Protein AF-J9AV71-F1 (afdb_monomer_lite)

Organism: Wuchereria bancrofti (NCBI:txid6293)

pLDDT: mean 84.22, std 15.5, range [43.28, 98.25]

InterPro domains:
  IPR005069 Nucleotide-diphospho-sugar transferase [PF03407] (16-107)

Sequence (142 aa):
MEIFFFDQEGDRGLLAEMIAGGYFFVKAGIKSECFFKELSRQLENYYATDNNIMGALCITQYCSNKCTFIPYSLISNWRWHLSNKTYIPALLQFDSGSSSNQKFDNMKNLGAEFVNITKTRKYYRAKCFMHKIVTPENAIPE

Structure (mmCIF, N/CA/C/O backbone):
data_AF-J9AV71-F1
#
_entry.id   AF-J9AV71-F1
#
loop_
_atom_site.group_PDB
_atom_site.id
_atom_site.type_symbol
_atom_site.label_atom_id
_atom_site.label_alt_id
_atom_site.label_comp_id
_atom_site.label_asym_id
_atom_site.label_entity_id
_atom_site.label_seq_id
_atom_site.pdbx_PDB_ins_code
_atom_site.Cartn_x
_atom_site.Cartn_y
_atom_site.Cartn_z
_atom_site.occupancy
_atom_site.B_iso_or_equiv
_atom_site.auth_seq_id
_atom_site.auth_comp_id
_atom_site.auth_asym_id
_atom_site.auth_atom_id
_atom_site.pdbx_PDB_model_num
ATOM 1 N N . MET A 1 1 ? -19.191 -8.110 9.546 1.00 58.34 1 MET A N 1
ATOM 2 C CA . MET A 1 1 ? -17.814 -7.714 9.912 1.00 58.34 1 MET A CA 1
ATOM 3 C C . MET A 1 1 ? -17.120 -7.327 8.621 1.00 58.34 1 MET A C 1
ATOM 5 O O . MET A 1 1 ? -17.177 -8.131 7.702 1.00 58.34 1 MET A O 1
ATOM 9 N N . GLU A 1 2 ? -16.600 -6.105 8.506 1.00 80.31 2 GLU A N 1
ATOM 10 C CA . GLU A 1 2 ? -15.897 -5.665 7.290 1.00 80.31 2 GLU A CA 1
ATOM 11 C C . GLU A 1 2 ? -14.396 -5.881 7.477 1.00 80.31 2 GLU A C 1
ATOM 13 O O . GLU A 1 2 ? -13.866 -5.662 8.570 1.00 80.31 2 GLU A O 1
ATOM 18 N N . ILE A 1 3 ? -13.758 -6.402 6.431 1.00 90.50 3 ILE A N 1
ATOM 19 C CA . ILE A 1 3 ? -12.326 -6.685 6.393 1.00 90.50 3 ILE A CA 1
ATOM 20 C C . ILE A 1 3 ? -11.722 -5.754 5.351 1.00 90.50 3 ILE A C 1
ATOM 22 O O . ILE A 1 3 ? -12.170 -5.745 4.203 1.00 90.50 3 ILE A O 1
ATOM 26 N N . PHE A 1 4 ? -10.736 -4.969 5.764 1.00 95.69 4 PHE A N 1
ATOM 27 C CA . PHE A 1 4 ? -9.942 -4.126 4.883 1.00 95.69 4 PHE A CA 1
ATOM 28 C C . PHE A 1 4 ? -8.661 -4.856 4.530 1.00 95.69 4 PHE A C 1
ATOM 30 O O . PHE A 1 4 ? -8.008 -5.433 5.399 1.00 95.69 4 PHE A O 1
ATOM 37 N N . PHE A 1 5 ? -8.321 -4.829 3.251 1.00 96.88 5 PHE A N 1
ATOM 38 C CA . PHE A 1 5 ? -7.106 -5.426 2.731 1.00 96.88 5 PHE A CA 1
ATOM 39 C C . PHE A 1 5 ? -6.139 -4.303 2.387 1.00 96.88 5 PHE A C 1
ATOM 41 O O . PHE A 1 5 ? -6.454 -3.476 1.536 1.00 96.88 5 PHE A O 1
ATOM 48 N N . PHE A 1 6 ? -4.984 -4.276 3.036 1.00 96.69 6 PHE A N 1
ATOM 49 C CA . PHE A 1 6 ? -3.941 -3.283 2.791 1.00 96.69 6 PHE A CA 1
ATOM 50 C C . PHE A 1 6 ? -2.712 -3.938 2.169 1.00 96.69 6 PHE A C 1
ATOM 52 O O . PHE A 1 6 ? -2.451 -5.122 2.386 1.00 96.69 6 PHE A O 1
ATOM 59 N N . ASP A 1 7 ? -1.956 -3.179 1.390 1.00 96.12 7 ASP A N 1
ATOM 60 C CA . ASP A 1 7 ? -0.609 -3.563 0.993 1.00 96.12 7 ASP A CA 1
ATOM 61 C C . ASP A 1 7 ? 0.365 -3.550 2.184 1.00 96.12 7 ASP A C 1
ATOM 63 O O . ASP A 1 7 ? 0.144 -2.900 3.210 1.00 96.12 7 ASP A O 1
ATOM 67 N N . GLN A 1 8 ? 1.448 -4.318 2.057 1.00 95.69 8 GLN A N 1
ATOM 68 C CA . GLN A 1 8 ? 2.459 -4.455 3.105 1.00 95.69 8 GLN A CA 1
ATOM 69 C C . GLN A 1 8 ? 3.656 -3.549 2.827 1.00 95.69 8 GLN A C 1
ATOM 71 O O . GLN A 1 8 ? 4.106 -3.428 1.684 1.00 95.69 8 GLN A O 1
ATOM 76 N N . GLU A 1 9 ? 4.229 -2.983 3.887 1.00 93.75 9 GLU A N 1
ATOM 77 C CA . GLU A 1 9 ? 5.490 -2.239 3.825 1.00 93.75 9 GLU A CA 1
ATOM 78 C C . GLU A 1 9 ? 6.670 -3.153 3.466 1.00 93.75 9 GLU A C 1
ATOM 80 O O . GLU A 1 9 ? 7.618 -2.708 2.828 1.00 93.75 9 GLU A O 1
ATOM 85 N N . GLY A 1 10 ? 6.615 -4.444 3.794 1.00 93.31 10 GLY A N 1
ATOM 86 C CA . GLY A 1 10 ? 7.594 -5.439 3.361 1.00 93.31 10 GLY A CA 1
ATOM 87 C C . GLY A 1 10 ? 7.088 -6.869 3.533 1.00 93.31 10 GLY A C 1
ATOM 88 O O . GLY A 1 10 ? 5.978 -7.092 3.993 1.00 93.31 10 GLY A O 1
ATOM 89 N N . ASP A 1 11 ? 7.903 -7.862 3.178 1.00 91.88 11 ASP A N 1
ATOM 90 C CA . ASP A 1 11 ? 7.517 -9.281 3.234 1.00 91.88 11 ASP A CA 1
ATOM 91 C C . ASP A 1 11 ? 8.066 -10.038 4.452 1.00 91.88 11 ASP A C 1
ATOM 93 O O . ASP A 1 11 ? 7.889 -11.253 4.549 1.00 91.88 11 ASP A O 1
ATOM 97 N N . ARG A 1 12 ? 8.776 -9.362 5.368 1.00 91.12 12 ARG A N 1
ATOM 98 C CA . ARG A 1 12 ? 9.419 -9.993 6.534 1.00 91.12 12 ARG A CA 1
ATOM 99 C C . ARG A 1 12 ? 9.430 -9.096 7.768 1.00 91.12 12 ARG A C 1
ATOM 101 O O . ARG A 1 12 ? 9.521 -7.874 7.661 1.00 91.12 12 ARG A O 1
ATOM 108 N N . GLY A 1 13 ? 9.455 -9.739 8.938 1.00 92.12 13 GLY A N 1
ATOM 109 C CA . GLY A 1 13 ? 9.573 -9.075 10.237 1.00 92.12 13 GLY A CA 1
ATOM 110 C C . GLY A 1 13 ? 8.452 -8.063 10.474 1.00 92.12 13 GLY A C 1
ATOM 111 O O . GLY A 1 13 ? 7.352 -8.227 9.956 1.00 92.12 13 GLY A O 1
ATOM 112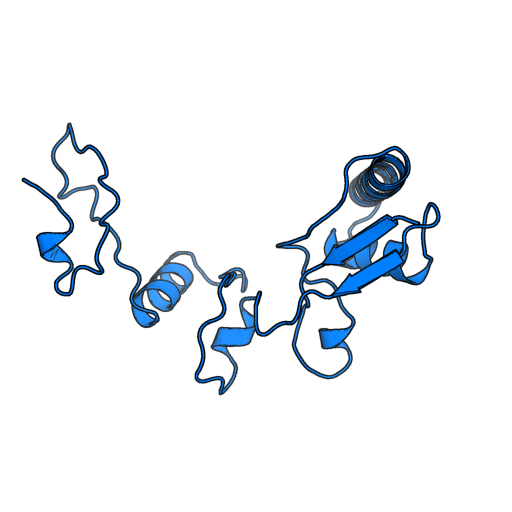 N N . LEU A 1 14 ? 8.763 -6.989 11.204 1.00 91.06 14 LEU A N 1
ATOM 113 C CA . LEU A 1 14 ? 7.803 -5.919 11.508 1.00 91.06 14 LEU A CA 1
ATOM 114 C C . LEU A 1 14 ? 7.213 -5.266 10.249 1.00 91.06 14 LEU A C 1
ATOM 116 O O . LEU A 1 14 ? 6.062 -4.851 10.262 1.00 91.06 14 LEU A O 1
ATOM 120 N N . LEU A 1 15 ? 7.959 -5.220 9.140 1.00 92.56 15 LEU A N 1
ATOM 121 C CA . LEU A 1 15 ? 7.476 -4.612 7.895 1.00 92.56 15 LEU A CA 1
ATOM 122 C C . LEU A 1 15 ? 6.316 -5.399 7.265 1.00 92.56 15 LEU A C 1
ATOM 124 O O . LEU A 1 15 ? 5.497 -4.813 6.566 1.00 92.56 15 LEU A O 1
ATOM 128 N N . ALA A 1 16 ? 6.221 -6.708 7.528 1.00 93.12 16 ALA A N 1
ATOM 129 C CA . ALA A 1 16 ? 5.096 -7.529 7.073 1.00 93.12 16 ALA A CA 1
ATOM 130 C C . ALA A 1 16 ? 3.788 -7.226 7.818 1.00 93.12 16 ALA A C 1
ATOM 132 O O . ALA A 1 16 ? 2.714 -7.600 7.347 1.00 93.12 16 ALA A O 1
ATOM 133 N N . GLU A 1 17 ? 3.877 -6.544 8.958 1.00 91.56 17 GLU A N 1
ATOM 134 C CA . GLU A 1 17 ? 2.743 -6.144 9.792 1.00 91.56 17 GLU A CA 1
ATOM 135 C C . GLU A 1 17 ? 2.434 -4.643 9.670 1.00 91.56 17 GLU A C 1
ATOM 137 O O . GLU A 1 17 ? 1.546 -4.126 10.348 1.00 91.56 17 GLU A O 1
ATOM 142 N N . MET A 1 18 ? 3.153 -3.933 8.798 1.00 94.44 18 MET A N 1
ATOM 143 C CA . MET A 1 18 ? 2.976 -2.508 8.548 1.00 94.44 18 MET A CA 1
ATOM 144 C C . MET A 1 18 ? 2.275 -2.275 7.212 1.00 94.44 18 MET A C 1
ATOM 146 O O . MET A 1 18 ? 2.553 -2.944 6.217 1.00 94.44 18 MET A O 1
ATOM 150 N N . ILE A 1 19 ? 1.389 -1.281 7.192 1.00 95.88 19 ILE A N 1
ATOM 151 C CA . ILE A 1 19 ? 0.714 -0.816 5.979 1.00 95.88 19 ILE A CA 1
ATOM 152 C C . ILE A 1 19 ? 1.689 0.050 5.175 1.00 95.88 19 ILE A C 1
ATOM 154 O O . ILE A 1 19 ? 2.297 0.963 5.743 1.00 95.88 19 ILE A O 1
ATOM 158 N N . ALA A 1 20 ? 1.820 -0.216 3.872 1.00 94.25 20 ALA A N 1
ATOM 159 C CA . ALA A 1 20 ? 2.539 0.684 2.963 1.00 94.25 20 ALA A CA 1
ATOM 160 C C . ALA A 1 20 ? 1.666 1.894 2.592 1.00 94.25 20 ALA A C 1
ATOM 162 O O . ALA A 1 20 ? 2.131 3.027 2.637 1.00 94.25 20 ALA A O 1
ATOM 163 N N . GLY A 1 21 ? 0.380 1.667 2.311 1.00 92.06 21 GLY A N 1
ATOM 164 C CA . GLY A 1 21 ? -0.635 2.705 2.115 1.00 92.06 21 GLY A CA 1
ATOM 165 C C . GLY A 1 21 ? -0.894 3.080 0.657 1.00 92.06 21 GLY A C 1
ATOM 166 O O . GLY A 1 21 ? -1.842 3.812 0.386 1.00 92.06 21 GLY A O 1
ATOM 167 N N . GLY A 1 22 ? -0.121 2.557 -0.297 1.00 89.94 22 GLY A N 1
ATOM 168 C CA . GLY A 1 22 ? -0.294 2.893 -1.712 1.00 89.94 22 GLY A CA 1
ATOM 169 C C . GLY A 1 22 ? -1.402 2.095 -2.412 1.00 89.94 22 GLY A C 1
ATOM 170 O O . GLY A 1 22 ? -1.942 2.556 -3.417 1.00 89.94 22 GLY A O 1
ATOM 171 N N . TYR A 1 23 ? -1.778 0.926 -1.884 1.00 94.12 23 TYR A N 1
ATOM 172 C CA . TYR A 1 23 ? -2.919 0.141 -2.359 1.00 94.12 23 TYR A CA 1
ATOM 173 C C . TYR A 1 23 ? -3.731 -0.447 -1.209 1.00 94.12 23 TYR A C 1
ATOM 175 O O . TYR A 1 23 ? -3.202 -1.042 -0.273 1.00 94.12 23 TYR A O 1
ATOM 183 N N . PHE A 1 24 ? -5.052 -0.374 -1.335 1.00 94.56 24 PHE A N 1
ATOM 184 C CA . PHE A 1 24 ? -5.970 -1.043 -0.427 1.00 94.56 24 PHE A CA 1
ATOM 185 C C . PHE A 1 24 ? -7.266 -1.430 -1.134 1.00 94.56 24 PHE A C 1
ATOM 187 O O . PHE A 1 24 ? -7.673 -0.824 -2.126 1.00 94.56 24 PHE A O 1
ATOM 194 N N . PHE A 1 25 ? -7.935 -2.442 -0.594 1.00 95.25 25 PHE A N 1
ATOM 195 C CA . PHE A 1 25 ? -9.268 -2.854 -0.996 1.00 95.25 25 PHE A CA 1
ATOM 196 C C . PHE A 1 25 ? -10.196 -2.815 0.216 1.00 95.25 25 PHE A C 1
ATOM 198 O O . PHE A 1 25 ? -10.005 -3.521 1.210 1.00 95.25 25 PHE A O 1
ATOM 205 N N . VAL A 1 26 ? -11.217 -1.968 0.112 1.00 94.69 26 VAL A N 1
ATOM 206 C CA . VAL A 1 26 ? -12.202 -1.718 1.162 1.00 94.69 26 VAL A CA 1
ATOM 207 C C . VAL A 1 26 ? -13.601 -1.775 0.571 1.00 94.69 26 VAL A C 1
ATOM 209 O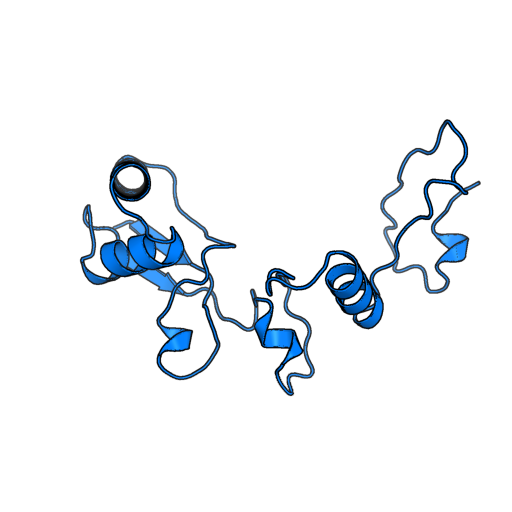 O . VAL A 1 26 ? -13.852 -1.299 -0.537 1.00 94.69 26 VAL A O 1
ATOM 212 N N . LYS A 1 27 ? -14.534 -2.357 1.321 1.00 93.62 27 LYS A N 1
ATOM 213 C CA . LYS A 1 27 ? -15.952 -2.288 0.981 1.00 93.62 27 LYS A CA 1
ATOM 214 C C . LYS A 1 27 ? -16.497 -0.940 1.447 1.00 93.62 27 LYS A C 1
ATOM 216 O O . LYS A 1 27 ? -16.331 -0.595 2.610 1.00 93.62 27 LYS A O 1
ATOM 221 N N . ALA A 1 28 ? -17.167 -0.214 0.556 1.00 93.56 28 ALA 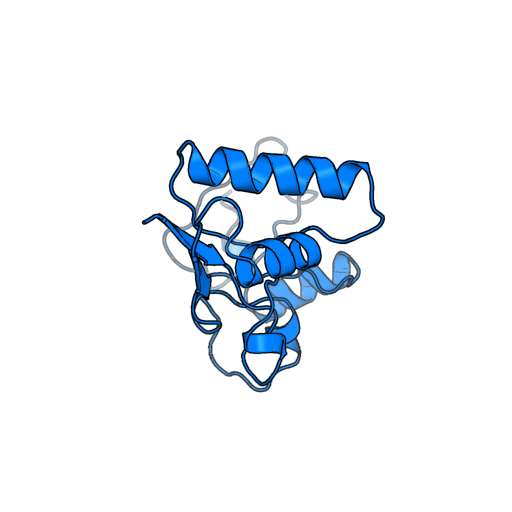A N 1
ATOM 222 C CA . ALA A 1 28 ? -17.836 1.028 0.918 1.00 93.56 28 ALA A CA 1
ATOM 223 C C . ALA A 1 28 ? -19.015 0.763 1.873 1.00 93.56 28 ALA A C 1
ATOM 225 O O . ALA A 1 28 ? -19.888 -0.063 1.588 1.00 93.56 28 ALA A O 1
ATOM 226 N N . GLY A 1 29 ? -19.048 1.492 2.985 1.00 94.62 29 GLY A N 1
ATOM 227 C CA . GLY A 1 29 ? -20.106 1.434 3.984 1.00 94.62 29 GLY A CA 1
ATOM 228 C C . GLY A 1 29 ? -19.858 2.385 5.155 1.00 94.62 29 GLY A C 1
ATOM 229 O O . GLY A 1 29 ? -18.859 3.098 5.207 1.00 94.62 29 GLY A O 1
ATOM 230 N N . ILE A 1 30 ? -20.764 2.366 6.135 1.00 95.94 30 ILE A N 1
ATOM 231 C CA . ILE A 1 30 ? -20.698 3.253 7.311 1.00 95.94 30 ILE A CA 1
ATOM 232 C C . ILE A 1 30 ? -19.402 3.024 8.107 1.00 95.94 30 ILE A C 1
ATOM 234 O O . ILE A 1 30 ? -18.825 3.965 8.647 1.00 95.94 30 ILE A O 1
ATOM 238 N N . LYS A 1 31 ? -18.906 1.781 8.171 1.00 94.81 31 LYS A N 1
ATOM 239 C CA . LYS A 1 31 ? -17.685 1.464 8.924 1.00 94.81 31 LYS A CA 1
ATOM 240 C C . LYS A 1 31 ? -16.413 1.916 8.213 1.00 94.81 31 LYS A C 1
ATOM 242 O O . LYS A 1 31 ? -15.517 2.425 8.887 1.00 94.81 31 LYS A O 1
ATOM 247 N N . SER A 1 32 ? -16.340 1.779 6.887 1.00 95.25 32 SER A N 1
ATOM 248 C CA . SER A 1 32 ? -15.247 2.355 6.096 1.00 95.25 32 SER A CA 1
ATOM 249 C C . SER A 1 32 ? -15.265 3.874 6.152 1.00 95.25 32 SER A C 1
ATOM 251 O O . SER A 1 32 ? -14.230 4.480 6.389 1.00 95.25 32 SER A O 1
ATOM 253 N N . GLU A 1 33 ? -16.436 4.498 6.030 1.00 96.62 33 GLU A N 1
ATOM 254 C CA . GLU A 1 33 ? -16.568 5.949 6.167 1.00 96.62 33 GLU A CA 1
ATOM 255 C C . GLU A 1 33 ? -16.091 6.430 7.545 1.00 96.62 33 GLU A C 1
ATOM 257 O O . GLU A 1 33 ? -15.310 7.372 7.630 1.00 96.62 33 GLU A O 1
ATOM 262 N N . CYS A 1 34 ? -16.495 5.747 8.619 1.00 97.50 34 CYS A N 1
ATOM 263 C CA . CYS A 1 34 ? -16.053 6.026 9.987 1.00 97.50 34 CYS A CA 1
ATOM 264 C C . CYS A 1 34 ? -14.522 5.945 10.131 1.00 97.50 34 CYS A C 1
ATOM 266 O O . CYS A 1 34 ? -13.905 6.852 10.685 1.00 97.50 34 CYS A O 1
ATOM 268 N N . PHE A 1 35 ? -13.899 4.905 9.566 1.00 97.12 35 PHE A N 1
ATOM 269 C CA . PHE A 1 35 ? -12.443 4.738 9.565 1.00 97.12 35 PHE A CA 1
ATOM 270 C C . PHE A 1 35 ? -11.726 5.869 8.817 1.00 97.12 35 PHE A C 1
ATOM 272 O O . PHE A 1 35 ? -10.808 6.479 9.358 1.00 97.12 35 PHE A O 1
ATOM 279 N N . PHE A 1 36 ? -12.155 6.182 7.590 1.00 96.88 36 PHE A N 1
ATOM 280 C CA . PHE A 1 36 ? -11.492 7.195 6.765 1.00 96.88 36 PHE A CA 1
ATOM 281 C C . PHE A 1 36 ? -11.762 8.631 7.235 1.00 96.88 36 PHE A C 1
ATOM 283 O O . PHE A 1 36 ? -10.902 9.491 7.061 1.00 96.88 36 PHE A O 1
ATOM 290 N N . LYS A 1 37 ? -12.897 8.901 7.894 1.00 98.19 37 LYS A N 1
ATOM 291 C CA . LYS A 1 37 ? -13.131 10.186 8.575 1.00 98.19 37 LYS A CA 1
ATOM 292 C C . LYS A 1 37 ? -12.155 10.402 9.722 1.00 98.19 37 LYS A C 1
ATOM 294 O O . LYS A 1 37 ? -11.619 11.497 9.856 1.00 98.19 37 LYS A O 1
ATOM 299 N N . GLU A 1 38 ? -11.902 9.372 10.524 1.00 97.88 38 GLU A N 1
ATOM 300 C CA . GLU A 1 38 ? -10.927 9.469 11.611 1.00 97.88 38 GLU A CA 1
ATOM 301 C C . GLU A 1 38 ? -9.496 9.599 11.080 1.00 97.88 38 GLU A C 1
ATOM 303 O O . GLU A 1 38 ? -8.739 10.420 11.594 1.00 97.88 38 GLU A O 1
ATOM 308 N N . LEU A 1 39 ? -9.146 8.871 10.012 1.00 97.62 39 LEU A N 1
ATOM 309 C CA . LEU A 1 39 ? -7.878 9.065 9.304 1.00 97.62 39 LEU A CA 1
ATOM 310 C C . LEU A 1 39 ? -7.711 10.526 8.855 1.00 97.62 39 LEU A C 1
ATOM 312 O O . LEU A 1 39 ? -6.693 11.138 9.169 1.00 97.62 39 LEU A O 1
ATOM 316 N N . SER A 1 40 ? -8.720 11.099 8.184 1.00 98.06 40 SER A N 1
ATOM 317 C CA . SER A 1 40 ? -8.716 12.507 7.746 1.00 98.06 40 SER A CA 1
ATOM 318 C C . SER A 1 40 ? -8.535 13.457 8.924 1.00 98.06 40 SER A C 1
ATOM 320 O O . SER A 1 40 ? -7.641 14.299 8.916 1.00 98.06 40 SER A O 1
ATOM 322 N N . ARG A 1 41 ? -9.331 13.274 9.986 1.00 98.25 41 ARG A N 1
ATOM 323 C CA . ARG A 1 41 ? -9.256 14.099 11.194 1.00 98.25 41 ARG A CA 1
ATOM 324 C C . ARG A 1 41 ? -7.858 14.055 11.807 1.00 98.25 41 ARG A C 1
ATOM 326 O O . ARG A 1 41 ? -7.360 15.084 12.248 1.00 98.25 41 ARG A O 1
ATOM 333 N N . GLN A 1 42 ? -7.219 12.889 11.876 1.00 98.19 42 GLN A N 1
ATOM 334 C CA . GLN A 1 42 ? -5.868 12.791 12.427 1.00 98.19 42 GLN A CA 1
ATOM 335 C C . GLN A 1 42 ? -4.819 13.428 11.509 1.00 98.19 42 GLN A C 1
ATOM 337 O O . GLN A 1 42 ? -3.975 14.163 12.011 1.00 98.19 42 GLN A O 1
ATOM 342 N N . LEU A 1 43 ? -4.902 13.227 10.192 1.00 97.56 43 LEU A N 1
ATOM 343 C CA . LEU A 1 43 ? -4.000 13.866 9.224 1.00 97.56 43 LEU A CA 1
ATOM 344 C C . LEU A 1 43 ? -4.069 15.400 9.262 1.00 97.56 43 LEU A C 1
ATOM 346 O O . LEU A 1 43 ? -3.055 16.065 9.079 1.00 97.56 43 LEU A O 1
ATOM 350 N N . GLU A 1 44 ? -5.242 15.971 9.534 1.00 97.44 44 GLU A N 1
ATOM 351 C CA . GLU A 1 44 ? -5.419 17.423 9.671 1.00 97.44 44 GLU A CA 1
ATOM 352 C C . GLU A 1 44 ? -4.798 17.994 10.956 1.00 97.44 44 GLU A C 1
ATOM 354 O O . GLU A 1 44 ? -4.458 19.174 11.005 1.00 97.44 44 GLU A O 1
ATOM 359 N N . ASN A 1 45 ? -4.662 17.176 12.004 1.00 96.94 45 ASN A N 1
ATOM 360 C CA . ASN A 1 45 ? -4.282 17.638 13.343 1.00 96.94 45 ASN A CA 1
ATOM 361 C C . ASN A 1 45 ? -2.888 17.181 13.793 1.00 96.94 45 ASN A C 1
ATOM 363 O O . ASN A 1 45 ? -2.342 17.739 14.746 1.00 96.94 45 ASN A O 1
ATOM 367 N N . TYR A 1 46 ? -2.306 16.174 13.143 1.00 95.00 46 TYR A N 1
ATOM 368 C CA . TYR A 1 46 ? -1.028 15.587 13.526 1.00 95.00 46 TYR A CA 1
ATOM 369 C C . TYR A 1 46 ? -0.078 15.512 12.337 1.00 95.00 46 TYR A C 1
ATOM 371 O O . TYR A 1 46 ? -0.465 15.171 11.224 1.00 95.00 46 TYR A O 1
ATOM 379 N N . TYR A 1 47 ? 1.205 15.761 12.599 1.00 93.50 47 TYR A N 1
ATOM 380 C CA . TYR A 1 47 ? 2.264 15.535 11.622 1.00 93.50 47 TYR A CA 1
ATOM 381 C C . TYR A 1 47 ? 2.630 14.044 11.581 1.00 93.50 47 TYR A C 1
ATOM 383 O O . TYR A 1 47 ? 3.610 13.610 12.186 1.00 93.50 47 TYR A O 1
ATOM 391 N N . ALA A 1 48 ? 1.791 13.252 10.918 1.00 94.38 48 ALA A N 1
ATOM 392 C CA . ALA A 1 48 ? 1.965 11.816 10.735 1.00 94.38 48 ALA A CA 1
ATOM 393 C C . ALA A 1 48 ? 1.612 11.415 9.299 1.00 94.38 48 ALA A C 1
ATOM 395 O O . ALA A 1 48 ? 0.857 12.108 8.619 1.00 94.38 48 ALA A O 1
ATOM 396 N N . THR A 1 49 ? 2.158 10.293 8.835 1.00 93.88 49 THR A N 1
ATOM 397 C CA . THR A 1 49 ? 1.7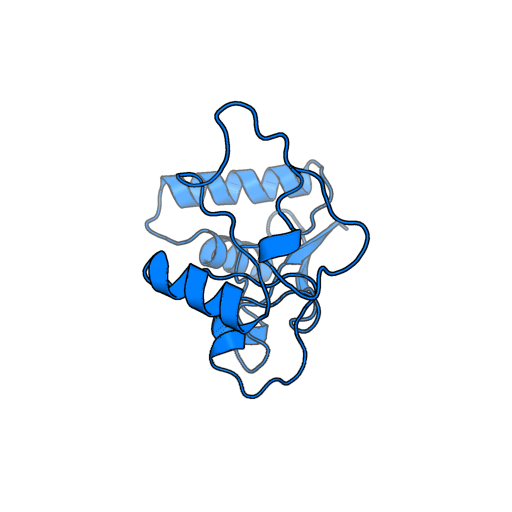89 9.733 7.535 1.00 93.88 49 THR A CA 1
ATOM 398 C C . THR A 1 49 ? 0.489 8.944 7.641 1.00 93.88 49 THR A C 1
ATOM 400 O O . THR A 1 49 ? 0.150 8.373 8.685 1.00 93.88 49 THR A O 1
ATOM 403 N N . ASP A 1 50 ? -0.244 8.892 6.536 1.00 95.06 50 ASP A N 1
ATOM 404 C CA . ASP A 1 50 ? -1.500 8.163 6.417 1.00 95.06 50 ASP A CA 1
ATOM 405 C C . ASP A 1 50 ? -1.334 6.683 6.776 1.00 95.06 50 ASP A C 1
ATOM 407 O O . ASP A 1 50 ? -2.112 6.155 7.565 1.00 95.06 50 ASP A O 1
ATOM 411 N N . ASN A 1 51 ? -0.284 6.021 6.291 1.00 95.25 51 ASN A N 1
ATOM 412 C CA . ASN A 1 51 ? -0.030 4.608 6.559 1.00 95.25 51 ASN A CA 1
ATOM 413 C C . ASN A 1 51 ? 0.243 4.303 8.044 1.00 95.25 51 ASN A C 1
ATOM 415 O O . ASN A 1 51 ? -0.165 3.252 8.544 1.00 95.25 51 ASN A O 1
ATOM 419 N N . ASN A 1 52 ? 0.867 5.229 8.781 1.00 95.12 52 ASN A N 1
ATOM 420 C CA . ASN A 1 52 ? 1.063 5.093 10.227 1.00 95.12 52 ASN A CA 1
ATOM 421 C C . ASN A 1 52 ? -0.259 5.224 10.989 1.00 95.12 52 ASN A C 1
ATOM 423 O O . ASN A 1 52 ? -0.548 4.394 11.855 1.00 95.12 52 ASN A O 1
ATOM 427 N N . ILE A 1 53 ? -1.088 6.212 10.639 1.00 97.38 53 ILE A N 1
ATOM 428 C CA . ILE A 1 53 ? -2.414 6.376 11.247 1.00 97.38 53 ILE A CA 1
ATOM 429 C C . ILE A 1 53 ? -3.305 5.176 10.904 1.00 97.38 53 ILE A C 1
ATOM 431 O O . ILE A 1 53 ? -3.902 4.582 11.801 1.00 97.38 53 ILE A O 1
ATOM 435 N N . MET A 1 54 ? -3.352 4.758 9.635 1.00 97.06 54 MET A N 1
ATOM 436 C CA . MET A 1 54 ? -4.089 3.567 9.202 1.00 97.06 54 MET A CA 1
ATOM 437 C C . MET A 1 54 ? -3.653 2.327 9.988 1.00 97.06 54 MET A C 1
ATOM 439 O O . MET A 1 54 ? -4.507 1.575 10.456 1.00 97.06 54 MET A O 1
ATOM 443 N N . GLY A 1 55 ? -2.346 2.142 10.204 1.00 95.81 55 GLY A N 1
ATOM 444 C CA . GLY A 1 55 ? -1.809 1.050 11.017 1.00 95.81 55 GLY A CA 1
ATOM 445 C C . GLY A 1 55 ? -2.330 1.076 12.456 1.00 95.81 55 GLY A C 1
ATOM 446 O O . GLY A 1 55 ? -2.826 0.064 12.955 1.00 95.81 55 GLY A O 1
ATOM 447 N N . ALA A 1 56 ? -2.302 2.241 13.106 1.00 95.88 56 ALA A N 1
ATOM 448 C CA . ALA A 1 56 ? -2.818 2.407 14.465 1.00 95.88 56 ALA A CA 1
ATOM 449 C C . ALA A 1 56 ? -4.335 2.142 14.555 1.00 95.88 56 ALA A C 1
ATOM 451 O O . ALA A 1 56 ? -4.799 1.433 15.456 1.00 95.88 56 ALA A O 1
ATOM 452 N N . LEU A 1 57 ? -5.116 2.651 13.597 1.00 96.62 57 LEU A N 1
ATOM 453 C CA . LEU A 1 57 ? -6.561 2.410 13.523 1.00 96.62 57 LEU A CA 1
ATOM 454 C C . LEU A 1 57 ? -6.880 0.927 13.281 1.00 96.62 57 LEU A C 1
ATOM 456 O O . LEU A 1 57 ? -7.840 0.396 13.840 1.00 96.62 57 LEU A O 1
ATOM 460 N N . CYS A 1 58 ? -6.055 0.239 12.493 1.00 95.50 58 CYS A N 1
ATOM 461 C CA . CYS A 1 58 ? -6.175 -1.192 12.246 1.00 95.50 58 CYS A CA 1
ATOM 462 C C . CYS A 1 58 ? -5.893 -2.038 13.491 1.00 95.50 58 CYS A C 1
ATOM 464 O O . CYS A 1 58 ? -6.688 -2.920 13.821 1.00 95.50 58 CYS A O 1
ATOM 466 N N . ILE A 1 59 ? -4.802 -1.753 14.209 1.00 94.56 59 ILE A N 1
ATOM 467 C CA . ILE A 1 59 ? -4.428 -2.467 15.443 1.00 94.56 59 ILE A CA 1
ATOM 468 C C . ILE A 1 59 ? -5.512 -2.306 16.513 1.00 94.56 59 ILE A C 1
ATOM 470 O O . ILE A 1 59 ? -5.877 -3.267 17.189 1.00 94.56 59 ILE A O 1
ATOM 474 N N . THR A 1 60 ? -6.071 -1.101 16.635 1.00 95.62 60 THR A N 1
ATOM 475 C CA . THR A 1 60 ? -7.138 -0.795 17.601 1.00 95.62 60 THR A CA 1
ATOM 476 C C . THR A 1 60 ? -8.531 -1.239 17.139 1.00 95.62 60 THR A C 1
ATOM 478 O O . THR A 1 60 ? -9.499 -1.074 17.879 1.00 95.62 60 THR A O 1
ATOM 481 N N . GLN A 1 61 ? -8.646 -1.821 15.938 1.00 95.25 61 GLN A N 1
ATOM 482 C CA . GLN A 1 61 ? -9.910 -2.221 15.306 1.00 95.25 61 GLN A CA 1
ATOM 483 C C . GLN A 1 61 ? -10.956 -1.093 15.307 1.00 95.25 61 GLN A C 1
ATOM 485 O O . GLN A 1 61 ? -12.137 -1.305 15.607 1.00 95.25 61 GLN A O 1
ATOM 490 N N . TYR A 1 62 ? -10.521 0.126 14.984 1.00 96.56 62 TYR A N 1
ATOM 491 C CA . TYR A 1 62 ? -11.352 1.324 15.041 1.00 96.56 62 TYR A CA 1
ATOM 492 C C . TYR A 1 62 ? -12.627 1.187 14.184 1.00 96.56 62 TYR A C 1
ATOM 494 O O . TYR A 1 62 ? -12.614 0.633 13.080 1.00 96.56 62 TYR A O 1
ATOM 502 N N . CYS A 1 63 ? -13.765 1.642 14.720 1.00 95.00 63 CYS A N 1
ATOM 503 C CA . CYS A 1 63 ? -15.122 1.402 14.192 1.00 95.00 63 CYS A CA 1
ATOM 504 C C . CYS A 1 63 ? -15.458 -0.085 13.922 1.00 95.00 63 CYS A C 1
ATOM 506 O O . CYS A 1 63 ? -16.299 -0.407 13.077 1.00 95.00 63 CYS A O 1
ATOM 508 N N . SER A 1 64 ? -14.823 -1.010 14.655 1.00 93.81 64 SER A N 1
ATOM 509 C CA . SER A 1 64 ? -14.972 -2.462 14.476 1.00 93.81 64 SER A CA 1
ATOM 510 C C . SER A 1 64 ? -14.601 -2.950 13.069 1.00 93.81 64 SER A C 1
ATOM 512 O O . SER A 1 64 ? -15.238 -3.880 12.548 1.00 93.81 64 SER A O 1
ATOM 514 N N . ASN A 1 65 ? -13.614 -2.305 12.446 1.00 92.00 65 ASN A N 1
ATOM 515 C CA . ASN A 1 65 ? -12.998 -2.764 11.207 1.00 92.00 65 ASN A CA 1
ATOM 516 C C . ASN A 1 65 ? -11.859 -3.728 11.526 1.00 92.00 65 ASN A C 1
ATOM 518 O O . ASN A 1 65 ? -11.067 -3.485 12.435 1.00 92.00 65 ASN A O 1
ATOM 522 N N . LYS A 1 66 ? -11.772 -4.829 10.776 1.00 93.81 66 LYS A N 1
ATOM 523 C CA . LYS A 1 66 ? -10.611 -5.721 10.827 1.00 93.81 66 LYS A CA 1
ATOM 524 C C . LYS A 1 66 ? -9.724 -5.449 9.630 1.00 93.81 66 LYS A C 1
ATOM 526 O O . LYS A 1 66 ? -10.231 -5.274 8.528 1.00 93.81 66 LYS A O 1
ATOM 531 N N . CYS A 1 67 ? -8.419 -5.475 9.842 1.00 95.06 67 CYS A N 1
ATOM 532 C CA . CYS A 1 67 ? -7.451 -5.303 8.774 1.00 95.06 67 CYS A CA 1
ATOM 533 C C . CYS A 1 67 ? -6.706 -6.606 8.523 1.00 95.06 67 CYS A C 1
ATOM 535 O O . CYS A 1 67 ? -6.424 -7.373 9.444 1.00 95.06 67 CYS A O 1
ATOM 537 N N . THR A 1 68 ? -6.415 -6.858 7.259 1.00 95.69 68 THR A N 1
ATOM 538 C CA . THR A 1 68 ? -5.570 -7.950 6.803 1.00 95.69 68 THR A CA 1
ATOM 539 C C . THR A 1 68 ? -4.704 -7.451 5.656 1.00 95.69 68 THR A C 1
ATOM 541 O O . THR A 1 68 ? -4.933 -6.367 5.113 1.00 95.69 68 THR A O 1
ATOM 544 N N . PHE A 1 69 ? -3.701 -8.236 5.297 1.00 96.00 69 PHE A N 1
ATOM 545 C CA . PHE A 1 69 ? -2.710 -7.838 4.318 1.00 96.00 69 PHE A CA 1
ATOM 546 C C . PHE A 1 69 ? -2.875 -8.605 3.013 1.00 96.00 69 PHE A C 1
ATOM 548 O O . PHE A 1 69 ? -3.067 -9.822 2.999 1.00 96.00 69 PHE A O 1
ATOM 555 N N . ILE A 1 70 ? -2.787 -7.873 1.906 1.00 95.25 70 ILE A N 1
ATOM 556 C CA . ILE A 1 70 ? -2.636 -8.447 0.575 1.00 95.25 70 ILE A CA 1
ATOM 557 C C . ILE A 1 70 ? -1.215 -9.013 0.503 1.00 95.25 70 ILE A C 1
ATOM 559 O O . ILE A 1 70 ? -0.276 -8.297 0.854 1.00 95.25 70 ILE A O 1
ATOM 563 N N . PRO A 1 71 ? -1.024 -10.268 0.054 1.00 94.38 71 PRO A N 1
ATOM 564 C CA . PRO A 1 71 ? 0.304 -10.857 -0.040 1.00 94.38 71 PRO A CA 1
ATOM 565 C C . PRO A 1 71 ? 1.279 -9.962 -0.806 1.00 94.38 71 PRO A C 1
ATOM 567 O O . PRO A 1 71 ? 1.001 -9.583 -1.949 1.00 94.38 71 PRO A O 1
ATOM 570 N N . TYR A 1 72 ? 2.454 -9.706 -0.224 1.00 94.62 72 TYR A N 1
ATOM 571 C CA . TYR A 1 72 ? 3.498 -8.897 -0.859 1.00 94.62 72 TYR A CA 1
ATOM 572 C C . TYR A 1 72 ? 3.898 -9.407 -2.255 1.00 94.62 72 TYR A C 1
ATOM 574 O O . TYR A 1 72 ? 4.360 -8.645 -3.097 1.00 94.62 72 TYR A O 1
ATOM 582 N N . SER A 1 73 ? 3.712 -10.700 -2.548 1.00 93.06 73 SER A N 1
ATOM 583 C CA . SER A 1 73 ? 3.961 -11.273 -3.877 1.00 93.06 73 SER A CA 1
ATOM 584 C C . SER A 1 73 ? 2.974 -10.829 -4.960 1.00 93.06 73 SER A C 1
ATOM 586 O O . SER A 1 73 ? 3.304 -10.915 -6.139 1.00 93.06 73 SER A O 1
ATOM 588 N N . LEU A 1 74 ? 1.780 -10.365 -4.584 1.00 94.31 74 LEU A N 1
ATOM 589 C CA . LEU A 1 74 ? 0.780 -9.822 -5.507 1.00 94.31 74 LEU A CA 1
ATOM 590 C C . LEU A 1 74 ? 0.930 -8.311 -5.671 1.00 94.31 74 LEU A C 1
ATOM 592 O O . LEU A 1 74 ? 0.846 -7.808 -6.792 1.00 94.31 74 LEU A O 1
ATOM 596 N N . ILE A 1 75 ? 1.164 -7.612 -4.560 1.00 94.94 75 ILE A N 1
ATOM 597 C CA . ILE A 1 75 ? 1.351 -6.165 -4.513 1.00 94.94 75 ILE A CA 1
ATOM 598 C C . ILE A 1 75 ? 2.616 -5.878 -3.714 1.00 94.94 75 ILE A C 1
ATOM 600 O O . ILE A 1 75 ? 2.644 -6.101 -2.506 1.00 94.94 75 ILE A O 1
ATOM 604 N N . SER A 1 76 ? 3.657 -5.382 -4.381 1.00 94.19 76 SER A N 1
ATOM 605 C CA . SER A 1 76 ? 4.884 -4.947 -3.712 1.00 94.19 76 SER A CA 1
ATOM 606 C C . SER A 1 76 ? 5.092 -3.445 -3.856 1.00 94.19 76 SER A C 1
ATOM 608 O O . SER A 1 76 ? 4.595 -2.806 -4.785 1.00 94.19 76 SER A O 1
ATOM 610 N N . ASN A 1 77 ? 5.905 -2.893 -2.964 1.00 92.31 77 ASN A N 1
ATOM 611 C CA . ASN A 1 77 ? 6.348 -1.511 -3.045 1.00 92.31 77 ASN A CA 1
ATOM 612 C C . ASN A 1 77 ? 7.810 -1.413 -3.512 1.00 92.31 77 ASN A C 1
ATOM 614 O O . ASN A 1 77 ? 8.435 -2.398 -3.923 1.00 92.31 77 ASN A O 1
ATOM 618 N N . TRP A 1 78 ? 8.361 -0.206 -3.422 1.00 89.44 78 TRP A N 1
ATOM 619 C CA . TRP A 1 78 ? 9.705 0.135 -3.869 1.00 89.44 78 TRP A CA 1
ATOM 620 C C . TRP A 1 78 ? 10.812 -0.758 -3.289 1.00 89.44 78 TRP A C 1
ATOM 622 O O . TRP A 1 78 ? 11.841 -0.961 -3.938 1.00 89.44 78 TRP A O 1
ATOM 632 N N . ARG A 1 79 ? 10.611 -1.349 -2.102 1.00 90.12 79 ARG A N 1
ATOM 633 C CA . ARG A 1 79 ? 11.575 -2.267 -1.477 1.00 90.12 79 ARG A CA 1
ATOM 634 C C . ARG A 1 79 ? 11.799 -3.536 -2.285 1.00 90.12 79 ARG A C 1
ATOM 636 O O . ARG A 1 79 ? 12.824 -4.189 -2.107 1.00 90.12 79 ARG A O 1
ATOM 643 N N . TRP A 1 80 ? 10.882 -3.891 -3.187 1.00 92.06 80 TRP A N 1
ATOM 644 C CA . TRP A 1 80 ? 11.083 -5.001 -4.118 1.00 92.06 80 TRP A CA 1
ATOM 645 C C . TRP A 1 80 ? 12.372 -4.820 -4.937 1.00 92.06 80 TRP A C 1
ATOM 647 O O . TRP A 1 80 ? 13.125 -5.781 -5.082 1.00 92.06 80 TRP A O 1
ATOM 657 N N . HIS A 1 81 ? 12.699 -3.587 -5.346 1.00 85.75 81 HIS A N 1
ATOM 658 C CA . HIS A 1 81 ? 13.926 -3.275 -6.092 1.00 85.75 81 HIS A CA 1
ATOM 659 C C . HIS A 1 81 ? 15.217 -3.514 -5.300 1.00 85.75 81 HIS A C 1
ATOM 661 O O . HIS A 1 81 ? 16.270 -3.706 -5.897 1.00 85.75 81 HIS A O 1
ATOM 667 N N . LEU A 1 82 ? 15.147 -3.494 -3.967 1.00 85.94 82 LEU A N 1
ATOM 668 C CA . LEU A 1 82 ? 16.287 -3.768 -3.086 1.00 85.94 82 LEU A CA 1
ATOM 669 C C . LEU A 1 82 ? 16.398 -5.248 -2.704 1.00 85.94 82 LEU A C 1
ATOM 671 O O . LEU A 1 82 ? 17.296 -5.634 -1.959 1.00 85.94 82 LEU A O 1
ATOM 675 N N . SER A 1 83 ? 15.461 -6.074 -3.163 1.00 86.25 83 SER A N 1
ATOM 676 C CA . SER A 1 83 ? 15.400 -7.486 -2.812 1.00 86.25 83 SER A CA 1
ATOM 677 C C . SER A 1 83 ? 16.040 -8.367 -3.883 1.00 86.25 83 SER A C 1
ATOM 679 O O . SER A 1 83 ? 16.193 -7.976 -5.034 1.00 86.25 83 SER A O 1
ATOM 681 N N . ASN A 1 84 ? 16.367 -9.603 -3.516 1.00 87.38 84 ASN A N 1
ATOM 682 C CA . ASN A 1 84 ? 16.863 -10.633 -4.432 1.00 87.38 84 ASN A CA 1
ATOM 683 C C . ASN A 1 84 ? 15.731 -11.434 -5.110 1.00 87.38 84 ASN A C 1
ATOM 685 O O . ASN A 1 84 ? 15.938 -12.579 -5.517 1.00 87.38 84 ASN A O 1
ATOM 689 N N . LYS A 1 85 ? 14.513 -10.879 -5.170 1.00 85.19 85 LYS A N 1
ATOM 690 C CA . LYS A 1 85 ? 13.345 -11.555 -5.745 1.00 85.19 85 LYS A CA 1
ATOM 691 C C . LYS A 1 85 ? 13.475 -11.647 -7.265 1.00 85.19 85 LYS A C 1
ATOM 693 O O . LYS A 1 85 ? 13.885 -10.700 -7.922 1.00 85.19 85 LYS A O 1
ATOM 698 N N . THR A 1 86 ? 13.080 -12.790 -7.819 1.00 86.12 86 THR A N 1
ATOM 699 C CA . THR A 1 86 ? 13.152 -13.079 -9.262 1.00 86.12 86 THR A CA 1
ATOM 700 C C . THR A 1 86 ? 11.813 -12.929 -9.986 1.00 86.12 86 THR A C 1
ATOM 702 O O . THR A 1 86 ? 11.769 -12.995 -11.211 1.00 86.12 86 THR A O 1
ATOM 705 N N . TYR A 1 87 ? 10.717 -12.728 -9.249 1.00 88.38 87 TYR A N 1
ATOM 706 C CA . TYR A 1 87 ? 9.373 -12.537 -9.796 1.00 88.38 87 TYR A CA 1
ATOM 707 C C . TYR A 1 87 ? 8.977 -11.061 -9.748 1.00 88.38 87 TYR A C 1
ATOM 709 O O . TYR A 1 87 ? 9.300 -10.376 -8.779 1.00 88.38 87 TYR A O 1
ATOM 717 N N . ILE A 1 88 ? 8.212 -10.598 -10.738 1.00 89.62 88 ILE A N 1
ATOM 718 C CA . ILE A 1 88 ? 7.604 -9.260 -10.749 1.00 89.62 88 ILE A CA 1
ATOM 719 C C . ILE A 1 88 ? 6.155 -9.394 -10.245 1.00 89.62 88 ILE A C 1
ATOM 721 O O . ILE A 1 88 ? 5.427 -10.240 -10.771 1.00 89.62 88 ILE A O 1
ATOM 725 N N . PRO A 1 89 ? 5.727 -8.629 -9.223 1.00 90.81 89 PRO A N 1
ATOM 726 C CA . PRO A 1 89 ? 4.354 -8.676 -8.716 1.00 90.81 89 PRO A CA 1
ATOM 727 C C . PRO A 1 89 ? 3.367 -8.084 -9.733 1.00 90.81 89 PRO A C 1
ATOM 729 O O . PRO A 1 89 ? 3.755 -7.354 -10.645 1.00 90.81 89 PRO A O 1
ATOM 732 N N . ALA A 1 90 ? 2.073 -8.363 -9.557 1.00 91.00 90 ALA A N 1
ATOM 733 C CA . ALA A 1 90 ? 1.033 -7.838 -10.444 1.00 91.00 90 ALA A CA 1
ATOM 734 C C . ALA A 1 90 ? 0.906 -6.307 -10.348 1.00 91.00 90 ALA A C 1
ATOM 736 O O . ALA A 1 90 ? 0.667 -5.645 -11.356 1.00 91.00 90 ALA A O 1
ATOM 737 N N . LEU A 1 91 ? 1.096 -5.750 -9.147 1.00 91.62 91 LEU A N 1
ATOM 738 C CA . LEU A 1 91 ? 1.230 -4.314 -8.915 1.00 91.62 91 LEU A CA 1
ATOM 739 C C . LEU A 1 91 ? 2.553 -4.033 -8.197 1.00 91.62 91 LEU A C 1
ATOM 741 O O . LEU A 1 91 ? 2.861 -4.659 -7.180 1.00 91.62 91 LEU A O 1
ATOM 745 N N . LEU A 1 92 ? 3.323 -3.082 -8.727 1.00 91.06 92 LEU A N 1
ATOM 746 C CA . LEU A 1 92 ? 4.600 -2.646 -8.168 1.00 91.06 92 LEU A CA 1
ATOM 747 C C . LEU A 1 92 ? 4.618 -1.123 -8.033 1.00 91.06 92 LEU A C 1
ATOM 749 O O . LEU A 1 92 ? 4.453 -0.412 -9.025 1.00 91.06 92 LEU A O 1
ATOM 753 N N . GLN A 1 93 ? 4.842 -0.623 -6.819 1.00 89.62 93 GLN A N 1
ATOM 754 C CA . GLN A 1 93 ? 4.999 0.813 -6.576 1.00 89.62 93 GLN A CA 1
ATOM 755 C C . GLN A 1 93 ? 6.457 1.235 -6.745 1.00 89.62 93 GLN A C 1
ATOM 757 O O . GLN A 1 93 ? 7.372 0.571 -6.262 1.00 89.62 93 GLN A O 1
ATOM 762 N N . PHE A 1 94 ? 6.662 2.404 -7.348 1.00 88.38 94 PHE A N 1
ATOM 763 C CA . PHE A 1 94 ? 7.981 3.008 -7.562 1.00 88.38 94 PHE A CA 1
ATOM 764 C C . PHE A 1 94 ? 8.219 4.205 -6.631 1.00 88.38 94 PHE A C 1
ATOM 766 O O . PHE A 1 94 ? 8.897 5.163 -7.004 1.00 88.38 94 PHE A O 1
ATOM 773 N N . ASP A 1 95 ? 7.625 4.194 -5.434 1.00 78.75 95 ASP A N 1
ATOM 774 C CA . ASP A 1 95 ? 7.674 5.328 -4.511 1.00 78.75 95 ASP A CA 1
ATOM 775 C C . ASP A 1 95 ? 8.730 5.181 -3.405 1.00 78.75 95 ASP A C 1
ATOM 777 O O . ASP A 1 95 ? 8.421 4.978 -2.241 1.00 78.75 95 ASP A O 1
ATOM 781 N N . SER A 1 96 ? 10.009 5.260 -3.786 1.00 76.38 96 SER A N 1
ATOM 782 C CA . SER A 1 96 ? 11.176 5.191 -2.880 1.00 76.38 96 SER A CA 1
ATOM 783 C C . SER A 1 96 ? 11.731 6.557 -2.455 1.00 76.38 96 SER A C 1
ATOM 785 O O . SER A 1 96 ? 12.863 6.635 -1.982 1.00 76.38 96 SER A O 1
ATOM 787 N N . GLY A 1 97 ? 11.034 7.663 -2.739 1.00 68.31 97 GLY A N 1
ATOM 788 C CA . GLY A 1 97 ? 11.643 9.003 -2.663 1.00 68.31 97 GLY A CA 1
ATOM 789 C C . GLY A 1 97 ? 12.771 9.236 -3.687 1.00 68.31 97 GLY A C 1
ATOM 790 O O . GLY A 1 97 ? 13.449 10.260 -3.648 1.00 68.31 97 GLY A O 1
ATOM 791 N N . SER A 1 98 ? 12.972 8.301 -4.624 1.00 74.50 98 SER A N 1
ATOM 792 C CA . SER A 1 98 ? 13.896 8.436 -5.751 1.00 74.50 98 SER A CA 1
ATOM 793 C C . SER A 1 98 ? 13.515 9.604 -6.660 1.00 74.50 98 SER A C 1
ATOM 795 O O . SER A 1 98 ? 12.333 9.925 -6.821 1.00 74.50 98 SER A O 1
ATOM 797 N N . SER A 1 99 ? 14.517 10.195 -7.320 1.00 77.06 99 SER A N 1
ATOM 798 C CA . SER A 1 99 ? 14.274 11.192 -8.366 1.00 77.06 99 SER A CA 1
ATOM 799 C C . SER A 1 99 ? 13.394 10.606 -9.475 1.00 77.06 99 SER A C 1
ATOM 801 O O . SER A 1 99 ? 13.404 9.396 -9.727 1.00 77.06 99 SER A O 1
ATOM 803 N N . SER A 1 100 ? 12.641 11.465 -10.165 1.00 75.94 100 SER A N 1
ATOM 804 C CA . SER A 1 100 ? 11.785 11.056 -11.286 1.00 75.94 100 SER A CA 1
ATOM 805 C C . SER A 1 100 ? 12.548 10.208 -12.311 1.00 75.94 100 SER A C 1
ATOM 807 O O . SER A 1 100 ? 12.048 9.167 -12.726 1.00 75.94 100 SER A O 1
ATOM 809 N N . ASN A 1 101 ? 13.785 10.588 -12.642 1.00 79.88 101 ASN A N 1
ATOM 810 C CA . ASN A 1 101 ? 14.644 9.850 -13.574 1.00 79.88 101 ASN A CA 1
ATOM 811 C C . ASN A 1 101 ? 14.910 8.414 -13.111 1.00 79.88 101 ASN A C 1
ATOM 813 O O . ASN A 1 101 ? 14.709 7.476 -13.876 1.00 79.88 101 ASN A O 1
ATOM 817 N N . GLN A 1 102 ? 15.273 8.225 -11.842 1.00 82.44 102 GLN A N 1
ATOM 818 C CA . GLN A 1 102 ? 15.551 6.895 -11.308 1.00 82.44 102 GLN A CA 1
ATOM 819 C C . GLN A 1 102 ? 14.287 6.017 -11.265 1.00 82.44 102 GLN A C 1
ATOM 821 O O . GLN A 1 102 ? 14.370 4.815 -11.511 1.00 82.44 102 GLN A O 1
ATOM 826 N N . LYS A 1 103 ? 13.101 6.605 -11.030 1.00 86.94 103 LYS A N 1
ATOM 827 C CA . LYS A 1 103 ? 11.819 5.885 -11.149 1.00 86.94 103 LYS A CA 1
ATOM 828 C C . LYS A 1 103 ? 11.608 5.370 -12.582 1.00 86.94 103 LYS A C 1
ATOM 830 O O . LYS A 1 103 ? 11.267 4.202 -12.763 1.00 86.94 103 LYS A O 1
ATOM 835 N N . PHE A 1 104 ? 11.856 6.205 -13.596 1.00 85.56 104 PHE A N 1
ATOM 836 C CA . PHE A 1 104 ? 11.783 5.794 -15.005 1.00 85.56 104 PHE A CA 1
ATOM 837 C C . PHE A 1 104 ? 12.791 4.704 -15.356 1.00 85.56 104 PHE A C 1
ATOM 839 O O . PHE A 1 104 ? 12.433 3.754 -16.048 1.00 85.56 104 PHE A O 1
ATOM 846 N N . ASP A 1 105 ? 14.023 4.803 -14.869 1.00 84.44 105 ASP A N 1
ATOM 847 C CA . ASP A 1 105 ? 15.051 3.801 -15.145 1.00 84.44 105 ASP A CA 1
ATOM 848 C C . ASP A 1 105 ? 14.711 2.449 -14.503 1.00 84.44 105 ASP A C 1
ATOM 850 O O . ASP A 1 105 ? 14.822 1.414 -15.158 1.00 84.44 105 ASP A O 1
ATOM 854 N N . ASN A 1 106 ? 14.178 2.444 -13.278 1.00 85.19 106 ASN A N 1
ATOM 855 C CA . ASN A 1 106 ? 13.675 1.227 -12.637 1.00 85.19 106 ASN A CA 1
ATOM 856 C C . ASN A 1 106 ? 12.531 0.587 -13.434 1.00 85.19 106 ASN A C 1
ATOM 858 O O . ASN A 1 106 ? 12.509 -0.631 -13.606 1.00 85.19 106 ASN A O 1
ATOM 862 N N . MET A 1 107 ? 11.601 1.394 -13.951 1.00 87.25 107 MET A N 1
ATOM 863 C CA . MET A 1 107 ? 10.532 0.899 -14.818 1.00 87.25 107 MET A CA 1
ATOM 864 C C . MET A 1 107 ? 11.093 0.315 -16.127 1.00 87.25 107 MET A C 1
ATOM 866 O O . MET A 1 107 ? 10.699 -0.783 -16.521 1.00 87.25 107 MET A O 1
ATOM 870 N N . LYS A 1 108 ? 12.054 0.988 -16.778 1.00 84.75 108 LYS A N 1
ATOM 871 C CA . LYS A 1 108 ? 12.716 0.490 -18.002 1.00 84.75 108 LYS A CA 1
ATOM 872 C C . LYS A 1 108 ? 13.458 -0.822 -17.776 1.00 84.75 108 LYS A C 1
ATOM 874 O O . LYS A 1 108 ? 13.358 -1.718 -18.607 1.00 84.75 108 LYS A O 1
ATOM 879 N N . ASN A 1 109 ? 14.154 -0.964 -16.649 1.00 84.06 109 ASN A N 1
ATOM 880 C CA . ASN A 1 109 ? 14.862 -2.196 -16.289 1.00 84.06 109 ASN A CA 1
ATOM 881 C C . ASN A 1 109 ? 13.910 -3.394 -16.132 1.00 84.06 109 ASN A C 1
ATOM 883 O O . ASN A 1 109 ? 14.321 -4.535 -16.320 1.00 84.06 109 ASN A O 1
ATOM 887 N N . LEU A 1 110 ? 12.632 -3.138 -15.837 1.00 84.81 110 LEU A N 1
ATOM 888 C CA . LEU A 1 110 ? 11.569 -4.148 -15.805 1.00 84.81 110 LEU A CA 1
ATOM 889 C C . LEU A 1 110 ? 10.865 -4.343 -17.156 1.00 84.81 110 LEU A C 1
ATOM 891 O O . LEU A 1 110 ? 9.935 -5.142 -17.266 1.00 84.81 110 LEU A O 1
ATOM 895 N N . GLY A 1 111 ? 11.325 -3.649 -18.196 1.00 82.62 111 GLY A N 1
ATOM 896 C CA . GLY A 1 111 ? 10.800 -3.735 -19.552 1.00 82.62 111 GLY A CA 1
ATOM 897 C C . GLY A 1 111 ? 9.659 -2.767 -19.848 1.00 82.62 111 GLY A C 1
ATOM 898 O O . GLY A 1 111 ? 8.933 -2.995 -20.812 1.00 82.62 111 GLY A O 1
ATOM 899 N N . ALA A 1 112 ? 9.467 -1.716 -19.042 1.00 83.00 112 ALA A N 1
ATOM 900 C CA . ALA A 1 112 ? 8.547 -0.644 -19.402 1.00 83.00 112 ALA A CA 1
ATOM 901 C C . ALA A 1 112 ? 9.121 0.199 -20.548 1.00 83.00 112 ALA A C 1
ATOM 903 O O . ALA A 1 112 ? 10.284 0.610 -20.529 1.00 83.00 112 ALA A O 1
ATOM 904 N N . GLU A 1 113 ? 8.274 0.504 -21.522 1.00 78.62 113 GLU A N 1
ATOM 905 C CA . GLU A 1 113 ? 8.614 1.351 -22.658 1.00 78.62 113 GLU A CA 1
ATOM 906 C C . GLU A 1 113 ? 7.957 2.721 -22.493 1.00 78.62 113 GLU A C 1
ATOM 908 O O . GLU A 1 113 ? 6.785 2.830 -22.130 1.00 78.62 113 GLU A O 1
ATOM 913 N N . PHE A 1 114 ? 8.721 3.780 -22.760 1.00 77.44 114 PHE A N 1
ATOM 914 C CA . PHE A 1 114 ? 8.255 5.157 -22.636 1.00 77.44 114 PHE A CA 1
ATOM 915 C C . PHE A 1 114 ? 8.327 5.855 -23.986 1.00 77.44 114 PHE A C 1
ATOM 917 O O . PHE A 1 114 ? 9.348 5.813 -24.673 1.00 77.44 114 PHE A O 1
ATOM 924 N N . VAL A 1 115 ? 7.245 6.537 -24.349 1.00 72.06 115 VAL A N 1
ATOM 925 C CA . VAL A 1 115 ? 7.153 7.279 -25.605 1.00 72.06 115 VAL A CA 1
ATOM 926 C C . VAL A 1 115 ? 7.874 8.618 -25.470 1.00 72.06 115 VAL A C 1
ATOM 928 O O . VAL A 1 115 ? 7.657 9.365 -24.515 1.00 72.06 115 VAL A O 1
ATOM 931 N N . ASN A 1 116 ? 8.709 8.958 -26.453 1.00 70.06 116 ASN A N 1
ATOM 932 C CA . ASN A 1 116 ? 9.301 10.287 -26.526 1.00 70.06 116 ASN A CA 1
ATOM 933 C C . ASN A 1 116 ? 8.312 11.272 -27.165 1.00 70.06 116 ASN A C 1
ATOM 935 O O . ASN A 1 116 ? 8.152 11.300 -28.387 1.00 70.06 116 ASN A O 1
ATOM 939 N N . ILE A 1 117 ? 7.692 12.113 -26.334 1.00 66.88 117 ILE A N 1
ATOM 940 C CA . ILE A 1 117 ? 6.639 13.034 -26.776 1.00 66.88 117 ILE A CA 1
ATOM 941 C C . ILE A 1 117 ? 7.117 14.089 -27.787 1.00 66.88 117 ILE A C 1
ATOM 943 O O . ILE A 1 117 ? 6.323 14.595 -28.576 1.00 66.88 117 ILE A O 1
ATOM 947 N N . THR A 1 118 ? 8.413 14.424 -27.803 1.00 68.81 118 THR A N 1
ATOM 948 C CA . THR A 1 118 ? 8.963 15.385 -28.778 1.00 68.81 118 THR A CA 1
ATOM 949 C C . THR A 1 118 ? 9.144 14.761 -30.157 1.00 68.81 118 THR A C 1
ATOM 951 O O . THR A 1 118 ? 9.234 15.476 -31.152 1.00 68.81 118 THR A O 1
ATOM 954 N N . LYS A 1 119 ? 9.166 13.424 -30.220 1.00 65.56 119 LYS A N 1
ATOM 955 C CA . LYS A 1 119 ? 9.204 12.639 -31.456 1.00 65.56 119 LYS A CA 1
ATOM 956 C C . LYS A 1 119 ? 7.820 12.152 -31.892 1.00 65.56 119 LYS A C 1
ATOM 958 O O . LYS A 1 119 ? 7.679 11.695 -33.022 1.00 65.56 119 LYS A O 1
ATOM 963 N N . THR A 1 120 ? 6.793 12.258 -31.047 1.00 59.81 120 THR A N 1
ATOM 964 C CA . THR A 1 120 ? 5.414 11.960 -31.455 1.00 59.81 120 THR A CA 1
ATOM 965 C C . THR A 1 120 ? 4.799 13.116 -32.234 1.00 59.81 120 THR A C 1
ATOM 967 O O . THR A 1 120 ? 4.889 14.275 -31.833 1.00 59.81 120 THR A O 1
ATOM 970 N N . ARG A 1 121 ? 4.133 12.798 -33.351 1.00 59.88 121 ARG A N 1
ATOM 971 C CA . ARG A 1 121 ? 3.377 13.761 -34.168 1.00 59.88 121 ARG A CA 1
ATOM 972 C C . ARG A 1 121 ? 2.311 14.476 -33.314 1.00 59.88 121 ARG A C 1
ATOM 974 O O . ARG A 1 121 ? 1.755 13.876 -32.398 1.00 59.88 121 ARG A O 1
ATOM 981 N N . LYS A 1 122 ? 1.962 15.727 -33.667 1.00 60.56 122 LYS A N 1
ATOM 982 C CA . LYS A 1 122 ? 0.962 16.583 -32.970 1.00 60.56 122 LYS A CA 1
ATOM 983 C C . LYS A 1 122 ? -0.413 15.927 -32.721 1.00 60.56 122 LYS A C 1
ATOM 985 O O . LYS A 1 122 ? -1.173 16.442 -31.910 1.00 60.56 122 LYS A O 1
ATOM 990 N N . TYR A 1 123 ? -0.725 14.816 -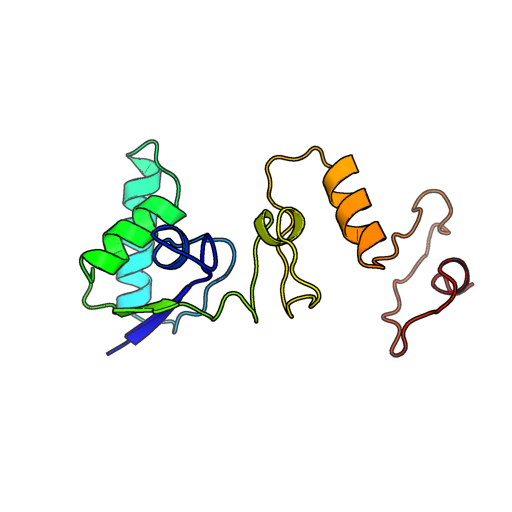33.391 1.00 58.47 123 TYR A N 1
ATOM 991 C CA . TYR A 1 123 ? -2.004 14.101 -33.319 1.00 58.47 123 TYR A CA 1
ATOM 992 C C . TYR A 1 123 ? -1.819 12.606 -33.020 1.00 58.47 123 TYR A C 1
ATOM 994 O O . TYR A 1 123 ? -2.389 11.750 -33.693 1.00 58.47 123 TYR A O 1
ATOM 1002 N N . TYR A 1 124 ? -0.992 12.272 -32.029 1.00 56.78 124 TYR A N 1
ATOM 1003 C CA . TYR A 1 124 ? -0.821 10.887 -31.597 1.00 56.78 124 TYR A CA 1
ATOM 1004 C C . TYR A 1 124 ? -1.995 10.419 -30.725 1.00 56.78 124 TYR A C 1
ATOM 1006 O O . TYR A 1 124 ? -2.337 11.053 -29.725 1.00 56.78 124 TYR A O 1
ATOM 1014 N N . ARG A 1 125 ? -2.591 9.275 -31.079 1.00 57.16 125 ARG A N 1
ATOM 1015 C CA . ARG A 1 125 ? -3.598 8.586 -30.265 1.00 57.16 125 ARG A CA 1
ATOM 1016 C C . ARG A 1 125 ? -2.963 7.313 -29.717 1.00 57.16 125 ARG A C 1
ATOM 1018 O O . ARG A 1 125 ? -2.682 6.397 -30.486 1.00 57.16 125 ARG A O 1
ATOM 1025 N N . ALA A 1 126 ? -2.733 7.267 -28.405 1.00 55.72 126 ALA A N 1
ATOM 1026 C CA . ALA A 1 126 ? -2.182 6.083 -27.752 1.00 55.72 126 ALA A CA 1
ATOM 1027 C C . ALA A 1 126 ? -3.045 4.852 -28.073 1.00 55.72 126 ALA A C 1
ATOM 1029 O O . ALA A 1 126 ? -4.262 4.874 -27.872 1.00 55.72 126 ALA A O 1
ATOM 1030 N N . LYS A 1 127 ? -2.421 3.789 -28.590 1.00 54.91 127 LYS A N 1
ATOM 1031 C CA . LYS A 1 127 ? -3.051 2.478 -28.765 1.00 54.91 127 LYS A CA 1
ATOM 1032 C C . LYS A 1 127 ? -2.471 1.526 -27.727 1.00 54.91 127 LYS A C 1
ATOM 1034 O O . LYS A 1 127 ? -1.257 1.378 -27.643 1.00 54.91 127 LYS A O 1
ATOM 1039 N N . CYS A 1 128 ? -3.331 0.881 -26.942 1.00 52.19 128 CYS A N 1
ATOM 1040 C CA . CYS A 1 128 ? -2.903 -0.234 -26.104 1.00 52.19 128 CYS A CA 1
ATOM 1041 C C . CYS A 1 128 ? -2.538 -1.407 -27.016 1.00 52.19 128 CYS A C 1
ATOM 1043 O O . CYS A 1 128 ? -3.366 -1.851 -27.815 1.00 52.19 128 CYS A O 1
ATOM 1045 N N . PHE A 1 129 ? -1.312 -1.906 -26.908 1.00 54.59 129 PHE A N 1
ATOM 1046 C CA . PHE A 1 129 ? -0.904 -3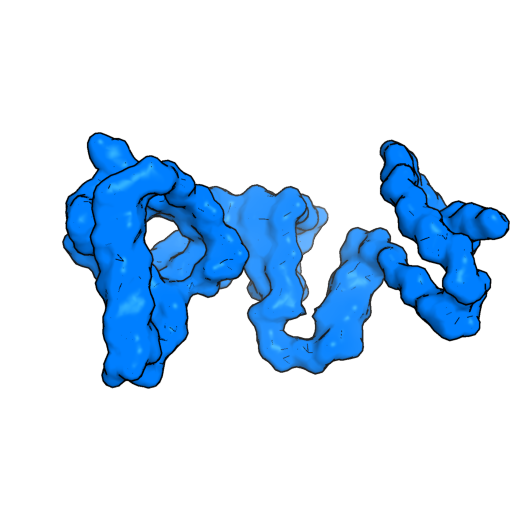.084 -27.658 1.00 54.59 129 PHE A CA 1
ATOM 1047 C C . PHE A 1 129 ? -1.393 -4.342 -26.948 1.00 54.59 129 PHE A C 1
ATOM 1049 O O . PHE A 1 129 ? -1.082 -4.574 -25.784 1.00 54.59 129 PHE A O 1
ATOM 1056 N N . MET A 1 130 ? -2.162 -5.159 -27.668 1.00 53.81 130 MET A N 1
ATOM 1057 C CA . MET A 1 130 ? -2.658 -6.454 -27.183 1.00 53.81 130 MET A CA 1
ATOM 1058 C C . MET A 1 130 ? -1.533 -7.489 -27.014 1.00 53.81 130 MET A C 1
ATOM 1060 O O . MET A 1 130 ? -1.704 -8.486 -26.318 1.00 53.81 130 MET A O 1
ATOM 1064 N N . HIS A 1 131 ? -0.377 -7.248 -27.634 1.00 57.34 131 HIS A N 1
ATOM 1065 C CA . HIS A 1 131 ? 0.810 -8.088 -27.540 1.00 57.34 131 HIS A CA 1
ATOM 1066 C C . HIS A 1 131 ? 2.019 -7.238 -27.166 1.00 57.34 131 HIS A C 1
ATOM 1068 O O . HIS A 1 131 ? 2.141 -6.099 -27.615 1.00 57.34 131 HIS A O 1
ATOM 1074 N N . LYS A 1 132 ? 2.913 -7.807 -26.349 1.00 53.19 132 LYS A N 1
ATOM 1075 C CA . LYS A 1 132 ? 4.169 -7.163 -25.963 1.00 53.19 132 LYS A CA 1
ATOM 1076 C C . LYS A 1 132 ? 4.976 -6.890 -27.227 1.00 53.19 132 LYS A C 1
ATOM 1078 O O . LYS A 1 132 ? 5.368 -7.824 -27.928 1.00 53.19 132 LYS A O 1
ATOM 1083 N N . ILE A 1 133 ? 5.188 -5.617 -27.528 1.00 55.28 133 ILE A N 1
ATOM 1084 C CA . ILE A 1 133 ? 6.045 -5.229 -28.635 1.00 55.28 133 ILE A CA 1
ATOM 1085 C C . ILE A 1 133 ? 7.477 -5.534 -28.212 1.00 55.28 133 ILE A C 1
ATOM 1087 O O . ILE A 1 133 ? 7.918 -5.152 -27.139 1.00 55.28 133 ILE A O 1
ATOM 1091 N N . VAL A 1 134 ? 8.170 -6.326 -29.025 1.00 54.69 134 VAL A N 1
ATOM 1092 C CA . VAL A 1 134 ? 9.541 -6.779 -28.738 1.00 54.69 134 VAL A CA 1
ATOM 1093 C C . VAL A 1 134 ? 10.564 -5.682 -29.079 1.00 54.69 134 VAL A C 1
ATOM 1095 O O . VAL A 1 134 ? 11.711 -5.738 -28.649 1.00 54.69 134 VAL A O 1
ATOM 1098 N N . THR A 1 135 ? 10.150 -4.675 -29.852 1.00 51.62 135 THR A N 1
ATOM 1099 C CA . THR A 1 135 ? 10.983 -3.567 -30.336 1.00 51.62 135 THR A CA 1
ATOM 1100 C C . THR A 1 135 ? 10.278 -2.230 -30.069 1.00 51.62 135 THR A C 1
ATOM 1102 O O . THR A 1 135 ? 9.338 -1.908 -30.796 1.00 51.62 135 THR A O 1
ATOM 1105 N N . PRO A 1 136 ? 10.723 -1.426 -29.085 1.00 49.34 136 PRO A N 1
ATOM 1106 C CA . PRO A 1 136 ? 10.014 -0.220 -28.637 1.00 49.34 136 PRO A CA 1
ATOM 1107 C C . PRO A 1 136 ? 9.694 0.807 -29.732 1.00 49.34 136 PRO A C 1
ATOM 1109 O O . PRO A 1 136 ? 8.714 1.541 -29.650 1.00 49.34 136 PRO A O 1
ATOM 1112 N N . GLU A 1 137 ? 10.501 0.853 -30.792 1.00 48.66 137 GLU A N 1
ATOM 1113 C CA . GLU A 1 137 ? 10.291 1.736 -31.947 1.00 48.66 137 GLU A CA 1
ATOM 1114 C C . GLU A 1 137 ? 9.006 1.403 -32.724 1.00 48.66 137 GLU A C 1
ATOM 1116 O O . GLU A 1 137 ? 8.367 2.294 -33.276 1.00 48.66 137 GLU A O 1
ATOM 1121 N N . ASN A 1 138 ? 8.574 0.139 -32.689 1.00 50.00 138 ASN A N 1
ATOM 1122 C CA . ASN A 1 138 ? 7.354 -0.342 -33.340 1.00 50.00 138 ASN A CA 1
ATOM 1123 C C . ASN A 1 138 ? 6.092 -0.097 -32.492 1.00 50.00 138 ASN A C 1
ATOM 1125 O O . ASN A 1 138 ? 4.977 -0.325 -32.963 1.00 50.00 138 ASN A O 1
ATOM 1129 N N . ALA A 1 139 ? 6.251 0.364 -31.244 1.00 50.66 139 ALA A N 1
ATOM 1130 C CA . ALA A 1 139 ? 5.152 0.736 -30.352 1.00 50.66 139 ALA A CA 1
ATOM 1131 C C . ALA A 1 139 ? 4.604 2.145 -30.616 1.00 50.66 139 ALA A C 1
ATOM 1133 O O . ALA A 1 139 ? 3.683 2.605 -29.942 1.00 50.66 139 ALA A O 1
ATOM 1134 N N . ILE A 1 140 ? 5.132 2.834 -31.623 1.00 45.34 140 ILE A N 1
ATOM 1135 C CA . ILE A 1 140 ? 4.575 4.082 -32.128 1.00 45.34 140 ILE A CA 1
ATOM 1136 C C . ILE A 1 140 ? 4.007 3.761 -33.516 1.00 45.34 140 ILE A C 1
ATOM 1138 O O . ILE A 1 140 ? 4.779 3.658 -34.466 1.00 45.34 140 ILE A O 1
ATOM 1142 N N . PRO A 1 141 ? 2.683 3.553 -33.668 1.00 43.28 141 PRO A N 1
ATOM 1143 C CA . PRO A 1 141 ? 2.083 3.419 -34.988 1.00 43.28 141 PRO A CA 1
ATOM 1144 C C . PRO A 1 141 ? 2.277 4.732 -35.759 1.00 43.28 141 PRO A C 1
ATOM 1146 O O . PRO A 1 141 ? 2.226 5.803 -35.145 1.00 43.28 141 PRO A O 1
ATOM 1149 N N . GLU A 1 142 ? 2.487 4.634 -37.074 1.00 46.94 142 GLU A N 1
ATOM 1150 C CA . GLU A 1 142 ? 2.607 5.776 -38.000 1.00 46.94 142 GLU A CA 1
ATOM 1151 C C . GLU A 1 142 ? 1.522 6.856 -37.825 1.00 46.94 142 GLU A C 1
ATOM 1153 O O . GLU A 1 142 ? 0.342 6.505 -37.584 1.00 46.94 142 GLU A O 1
#

Radius of gyration: 19.31 Å; chains: 1; bounding box: 38×31×56 Å

Secondary structure (DSSP, 8-state):
-EEEEEEES-SSGGGGGSEEEEEEE---SHHHHHHHHHHHHHHHHSS--HHHHHHHHHHTTGGGEEEEE--TTTEE-GGGGGS---SPPSEE---SS--HHHHHHHHHHTT-----TTTS-TT------SS--SSGGGGS--

Foldseek 3Di:
DWEKEAAFCDQDDVRRLFGPPPDIDGDDDPLVVQLVVVLVVCVVPDPDDSRVSNSVCQVVCPSVYHYDYDHCQQAPECCVVVDPDPDDHVHYHLPPVDDPVVSVVVCVVVPDADDDPVPDDPDFDQDDDPDRDPDNVVNGDD